Protein AF-A0A847VIZ3-F1 (afdb_monomer)

Mean predicted aligned error: 9.62 Å

Foldseek 3Di:
DPPPDPLLALDDDWDDDPVPRGPLLLQLLVLLAVPQDSCRSCVRSVHHSVRSVVSQCVVQVPDPHRQWDWADDDDPGTGIHGDPVVVVVSVVCVVVVVVVVVVSVVVRVVQVVVPVSSVVSNLVSDDDPDPDDFDFAFPDWAADPFKIWTWTQGPVRDIDIDIDTNVVVD

pLDDT: mean 86.37, std 13.45, range [29.69, 97.44]

Solvent-accessible surface area (backbone atoms only — not comparable to full-atom values): 9983 Å² total; per-residue (Å²): 109,78,80,75,70,57,94,84,62,83,56,84,83,84,71,54,51,96,84,73,49,35,68,54,58,52,40,28,53,54,29,18,62,75,60,36,23,60,66,61,7,12,56,77,32,71,37,52,58,69,55,42,48,54,52,51,48,64,52,30,80,74,41,100,56,61,43,62,45,73,48,86,64,66,101,81,60,54,42,28,41,62,28,73,66,35,52,53,52,51,50,55,46,53,54,54,51,50,53,52,51,52,49,37,54,52,50,37,56,54,43,59,76,38,60,74,58,36,58,49,52,54,60,70,68,59,87,64,92,67,87,82,80,83,72,60,46,81,74,45,77,49,79,50,98,61,44,21,42,37,32,28,40,31,90,86,76,50,75,49,77,47,79,46,48,33,78,79,76,108

Radius of gyration: 25.0 Å; Cα contacts (8 Å, |Δi|>4): 191; chains: 1; bounding box: 52×36×63 Å

Structure (mmCIF, N/CA/C/O backbone):
data_AF-A0A847VIZ3-F1
#
_entry.id   AF-A0A847VIZ3-F1
#
loop_
_atom_site.group_PDB
_atom_site.id
_atom_site.type_symbol
_atom_site.label_atom_id
_atom_site.label_alt_id
_atom_site.label_comp_id
_atom_site.label_asym_id
_atom_site.label_entity_id
_atom_site.label_seq_id
_atom_site.pdbx_PDB_ins_code
_atom_site.Cartn_x
_atom_site.Cartn_y
_atom_site.Cartn_z
_atom_site.occupancy
_atom_site.B_iso_or_equiv
_atom_site.auth_seq_id
_atom_site.auth_comp_id
_atom_site.auth_asym_id
_atom_site.auth_atom_id
_atom_site.pdbx_PDB_model_num
ATOM 1 N N . MET A 1 1 ? 9.512 1.051 0.759 1.00 32.84 1 MET A N 1
ATOM 2 C CA . MET A 1 1 ? 8.474 1.650 1.622 1.00 32.84 1 MET A CA 1
ATOM 3 C C . MET A 1 1 ? 7.411 0.586 1.833 1.00 32.84 1 MET A C 1
ATOM 5 O O . MET A 1 1 ? 6.866 0.131 0.837 1.00 32.84 1 MET A O 1
ATOM 9 N N . LYS A 1 2 ? 7.187 0.092 3.062 1.00 29.69 2 LYS A N 1
ATOM 10 C CA . LYS A 1 2 ? 5.974 -0.702 3.337 1.00 29.69 2 LYS A CA 1
ATOM 11 C C . LYS A 1 2 ? 4.805 0.183 2.916 1.00 29.69 2 LYS A C 1
ATOM 13 O O . LYS A 1 2 ? 4.804 1.346 3.317 1.00 29.69 2 LYS A O 1
ATOM 18 N N . ALA A 1 3 ? 3.887 -0.320 2.090 1.00 37.88 3 ALA A N 1
ATOM 19 C CA . ALA A 1 3 ? 2.597 0.333 1.924 1.00 37.88 3 ALA A CA 1
ATOM 20 C C . ALA A 1 3 ? 2.090 0.584 3.345 1.00 37.88 3 ALA A C 1
ATOM 22 O O . ALA A 1 3 ? 1.951 -0.362 4.122 1.00 37.88 3 ALA A O 1
ATOM 23 N N . SER A 1 4 ? 2.021 1.857 3.733 1.00 38.06 4 SER A N 1
ATOM 24 C CA . SER A 1 4 ? 1.515 2.235 5.040 1.00 38.06 4 SER A CA 1
ATOM 25 C C . SER A 1 4 ? 0.090 1.726 5.047 1.00 38.06 4 SER A C 1
ATOM 27 O O . SER A 1 4 ? -0.752 2.288 4.350 1.00 38.06 4 SER A O 1
ATOM 29 N N . ALA A 1 5 ? -0.147 0.610 5.738 1.00 50.97 5 ALA A N 1
ATOM 30 C CA . ALA A 1 5 ? -1.495 0.198 6.060 1.00 50.97 5 ALA A CA 1
ATOM 31 C C . ALA A 1 5 ? -2.153 1.430 6.679 1.00 50.97 5 ALA A C 1
ATOM 33 O O . ALA A 1 5 ? -1.560 2.069 7.555 1.00 50.97 5 ALA A O 1
ATOM 34 N N . ASP A 1 6 ? -3.305 1.816 6.142 1.00 58.72 6 ASP A N 1
ATOM 35 C CA . ASP A 1 6 ? -4.140 2.815 6.783 1.00 58.72 6 ASP A CA 1
ATOM 36 C C . ASP A 1 6 ? -4.297 2.365 8.248 1.00 58.72 6 ASP A C 1
ATOM 38 O O . ASP A 1 6 ? -4.677 1.211 8.469 1.00 58.72 6 ASP A O 1
ATOM 42 N N . PRO A 1 7 ? -3.924 3.182 9.253 1.00 55.62 7 PRO A N 1
ATOM 43 C CA . PRO A 1 7 ? -3.962 2.777 10.658 1.00 55.62 7 PRO A CA 1
ATOM 44 C C . PRO A 1 7 ? -5.359 2.324 11.129 1.00 55.62 7 PRO A C 1
ATOM 46 O O . PRO A 1 7 ? -5.478 1.772 12.222 1.00 55.62 7 PRO A O 1
ATOM 49 N N . GLY A 1 8 ? -6.405 2.515 10.313 1.00 66.31 8 GLY A N 1
ATOM 50 C CA . GLY A 1 8 ? -7.747 1.977 10.527 1.00 66.31 8 GLY A CA 1
ATOM 51 C C . GLY A 1 8 ? -8.140 0.721 9.735 1.00 66.31 8 GLY A C 1
ATOM 52 O O . GLY A 1 8 ? -9.245 0.232 9.977 1.00 66.31 8 GLY A O 1
ATOM 53 N N . SER A 1 9 ? -7.302 0.217 8.823 1.00 80.19 9 SER A N 1
ATOM 54 C CA . SER A 1 9 ? -7.599 -0.948 7.975 1.00 80.19 9 SER A CA 1
ATOM 55 C C . SER A 1 9 ? -7.407 -2.259 8.741 1.00 80.19 9 SER A C 1
ATOM 57 O O . SER A 1 9 ? -6.388 -2.464 9.406 1.00 80.19 9 SER A O 1
ATOM 59 N N . LEU A 1 10 ? -8.403 -3.147 8.668 1.00 86.25 10 LEU A N 1
ATOM 60 C CA . LEU A 1 10 ? -8.376 -4.462 9.315 1.00 86.25 10 LEU A CA 1
ATOM 61 C C . LEU A 1 10 ? -7.785 -5.533 8.396 1.00 86.25 10 LEU A C 1
ATOM 63 O O . LEU A 1 10 ? -7.247 -6.530 8.880 1.00 86.25 10 LEU A O 1
ATOM 67 N N . VAL A 1 11 ? -7.880 -5.331 7.082 1.00 90.31 11 VAL A N 1
ATOM 68 C CA . VAL A 1 11 ? -7.419 -6.269 6.062 1.00 90.31 11 VAL A CA 1
ATOM 69 C C . VAL A 1 11 ? -6.263 -5.658 5.283 1.00 90.31 11 VAL A C 1
ATOM 71 O O . VAL A 1 11 ? -6.418 -4.727 4.500 1.00 90.31 11 VAL A O 1
ATOM 74 N N . GLY A 1 12 ? -5.082 -6.243 5.459 1.00 89.94 12 GLY A N 1
ATOM 75 C CA . GLY A 1 12 ? -3.891 -5.907 4.688 1.00 89.94 12 GLY A CA 1
ATOM 76 C C . GLY A 1 12 ? -3.479 -7.040 3.755 1.00 89.94 12 GLY A C 1
ATOM 77 O O . GLY A 1 12 ? -3.703 -8.215 4.040 1.00 89.94 12 GLY A O 1
ATOM 78 N N . GLY A 1 13 ? -2.808 -6.685 2.665 1.00 90.75 13 GLY A N 1
ATOM 79 C CA . GLY A 1 13 ? -2.198 -7.637 1.746 1.00 90.75 13 GLY A CA 1
ATOM 80 C C . GLY A 1 13 ? -1.050 -6.988 0.987 1.00 90.75 13 GLY A C 1
ATOM 81 O O . GLY A 1 13 ? -1.092 -5.795 0.687 1.00 90.75 13 GLY A O 1
ATOM 82 N N . GLU A 1 14 ? -0.011 -7.763 0.689 1.00 92.44 14 GLU A N 1
ATOM 83 C CA . GLU A 1 14 ? 1.055 -7.340 -0.217 1.00 92.44 14 GLU A CA 1
ATOM 84 C C . GLU A 1 14 ? 0.857 -8.033 -1.565 1.00 92.44 14 GLU A C 1
ATOM 86 O O . GLU A 1 14 ? 0.900 -9.261 -1.648 1.00 92.44 14 GLU A O 1
ATOM 91 N N . LEU A 1 15 ? 0.651 -7.246 -2.622 1.00 94.69 15 LEU A N 1
ATOM 92 C CA . LEU A 1 15 ? 0.572 -7.774 -3.978 1.00 94.69 15 LEU A CA 1
ATOM 93 C C . LEU A 1 15 ? 1.977 -8.073 -4.504 1.00 94.69 15 LEU A C 1
ATOM 95 O O . LEU A 1 15 ? 2.860 -7.212 -4.470 1.00 94.69 15 LEU A O 1
ATOM 99 N N . ARG A 1 16 ? 2.159 -9.282 -5.042 1.00 94.19 16 ARG A N 1
ATOM 100 C CA . ARG A 1 16 ? 3.385 -9.703 -5.726 1.00 94.19 16 ARG A CA 1
ATOM 101 C C . ARG A 1 16 ? 3.052 -10.416 -7.027 1.00 94.19 16 ARG A C 1
ATOM 103 O O . ARG A 1 16 ? 2.240 -11.337 -7.028 1.00 94.19 16 ARG A O 1
ATOM 110 N N . LEU A 1 17 ? 3.729 -10.050 -8.112 1.00 90.50 17 LEU A N 1
ATOM 111 C CA . LEU A 1 17 ? 3.659 -10.784 -9.377 1.00 90.50 17 LEU A CA 1
ATOM 112 C C . LEU A 1 17 ? 4.792 -11.813 -9.454 1.00 90.50 17 LEU A C 1
ATOM 114 O O . LEU A 1 17 ? 5.924 -11.551 -9.034 1.00 90.50 17 LEU A O 1
ATOM 118 N N . ALA A 1 18 ? 4.475 -13.009 -9.960 1.00 87.38 18 ALA A N 1
ATOM 119 C CA . ALA A 1 18 ? 5.410 -14.138 -10.066 1.00 87.38 18 ALA A CA 1
ATOM 120 C C . ALA A 1 18 ? 6.167 -14.454 -8.752 1.00 87.38 18 ALA A C 1
ATOM 122 O O . ALA A 1 18 ? 7.331 -14.856 -8.773 1.00 87.38 18 ALA A O 1
ATOM 123 N N . GLY A 1 19 ? 5.529 -14.200 -7.602 1.00 84.94 19 GLY A N 1
ATOM 124 C CA . GLY A 1 19 ? 6.069 -14.454 -6.262 1.00 84.94 19 GLY A CA 1
ATOM 125 C C . GLY A 1 19 ? 7.186 -13.515 -5.785 1.00 84.94 19 GLY A C 1
ATOM 126 O O . GLY A 1 19 ? 7.542 -13.578 -4.610 1.00 84.94 19 GLY A O 1
ATOM 127 N N . ARG A 1 20 ? 7.727 -12.636 -6.642 1.00 84.44 20 ARG A N 1
ATOM 128 C CA . ARG A 1 20 ? 8.925 -11.830 -6.322 1.00 84.44 20 ARG A CA 1
ATOM 129 C C . ARG A 1 20 ? 8.873 -10.361 -6.735 1.00 84.44 20 ARG A C 1
ATOM 131 O O . ARG A 1 20 ? 9.631 -9.567 -6.192 1.00 84.44 20 ARG A O 1
ATOM 138 N N . LEU A 1 21 ? 8.027 -9.995 -7.698 1.00 90.94 21 LEU A N 1
ATOM 139 C CA . LEU A 1 21 ? 7.927 -8.618 -8.180 1.00 90.94 21 LEU A CA 1
ATOM 140 C C . LEU A 1 21 ? 6.924 -7.867 -7.306 1.00 90.94 21 LEU A C 1
ATOM 142 O O . LEU A 1 21 ? 5.717 -8.072 -7.428 1.00 90.94 21 LEU A O 1
ATOM 146 N N . ASP A 1 22 ? 7.440 -7.055 -6.392 1.00 92.75 22 ASP A N 1
ATOM 147 C CA . ASP A 1 22 ? 6.668 -6.326 -5.390 1.00 92.75 22 ASP A CA 1
ATOM 148 C C . ASP A 1 22 ? 6.494 -4.841 -5.755 1.00 92.75 22 ASP A C 1
ATOM 150 O O . ASP A 1 22 ? 7.062 -4.326 -6.722 1.00 92.75 22 ASP A O 1
ATOM 154 N N . ALA A 1 23 ? 5.742 -4.110 -4.931 1.00 93.19 23 ALA A N 1
ATOM 155 C CA . ALA A 1 23 ? 5.519 -2.678 -5.123 1.00 93.19 23 ALA A CA 1
ATOM 156 C C . ALA A 1 23 ? 6.817 -1.847 -5.190 1.00 93.19 23 ALA A C 1
ATOM 158 O O . ALA A 1 23 ? 6.829 -0.779 -5.802 1.00 93.19 23 ALA A O 1
ATOM 159 N N . ARG A 1 24 ? 7.922 -2.306 -4.583 1.00 93.31 24 ARG A N 1
ATOM 160 C CA . ARG A 1 24 ? 9.204 -1.582 -4.609 1.00 93.31 24 ARG A CA 1
ATOM 161 C C . ARG A 1 24 ? 9.874 -1.703 -5.968 1.00 93.31 24 ARG A C 1
ATOM 163 O O . ARG A 1 24 ? 10.439 -0.723 -6.446 1.00 93.31 24 ARG A O 1
ATOM 170 N N . PHE A 1 25 ? 9.809 -2.883 -6.578 1.00 94.06 25 PHE A N 1
ATOM 171 C CA . PHE A 1 25 ? 10.283 -3.101 -7.940 1.00 94.06 25 PHE A CA 1
ATOM 172 C C . PHE A 1 25 ? 9.537 -2.209 -8.940 1.00 94.06 25 PHE A C 1
ATOM 174 O O . PHE A 1 25 ? 10.162 -1.521 -9.744 1.00 94.06 25 PHE A O 1
ATOM 181 N N . PHE A 1 26 ? 8.209 -2.146 -8.846 1.00 95.62 26 PHE A N 1
ATOM 182 C CA . PHE A 1 26 ? 7.420 -1.297 -9.739 1.00 95.62 26 PHE A CA 1
ATOM 183 C C . PHE A 1 26 ? 7.656 0.195 -9.495 1.00 95.62 26 PHE A C 1
ATOM 185 O O . PHE A 1 26 ? 7.830 0.938 -10.457 1.00 95.62 26 PHE A O 1
ATOM 192 N N . ALA A 1 27 ? 7.794 0.623 -8.236 1.00 95.56 27 ALA A N 1
ATOM 193 C CA . ALA A 1 27 ? 8.187 1.995 -7.914 1.00 95.56 27 ALA A CA 1
ATOM 194 C C . ALA A 1 27 ? 9.560 2.370 -8.504 1.00 95.56 27 ALA A C 1
ATOM 196 O O . ALA A 1 27 ? 9.760 3.506 -8.933 1.00 95.56 27 ALA A O 1
ATOM 197 N N . LEU A 1 28 ? 10.506 1.423 -8.560 1.00 95.75 28 LEU A N 1
ATOM 198 C CA . LEU A 1 28 ? 11.789 1.630 -9.229 1.00 95.75 28 LEU A CA 1
ATOM 199 C C . LEU A 1 28 ? 11.606 1.846 -10.736 1.00 95.75 28 LEU A C 1
ATOM 201 O O . LEU A 1 28 ? 12.173 2.798 -11.267 1.00 95.75 28 LEU A O 1
ATOM 205 N N . LEU A 1 29 ? 10.817 1.009 -11.417 1.00 95.06 29 LEU A N 1
ATOM 206 C CA . LEU A 1 29 ? 10.557 1.168 -12.852 1.00 95.06 29 LEU A CA 1
ATOM 207 C C . LEU A 1 29 ? 9.873 2.508 -13.158 1.00 95.06 29 LEU A C 1
ATOM 209 O O . LEU A 1 29 ? 10.326 3.231 -14.042 1.00 95.06 29 LEU A O 1
ATOM 213 N N . GLU A 1 30 ? 8.847 2.888 -12.394 1.00 95.88 30 GLU A N 1
ATOM 214 C CA . GLU A 1 30 ? 8.182 4.190 -12.548 1.00 95.88 30 GLU A CA 1
ATOM 215 C C . GLU A 1 30 ? 9.162 5.352 -12.365 1.00 95.88 30 GLU A C 1
ATOM 217 O O . GLU A 1 30 ? 9.195 6.282 -13.175 1.00 95.88 30 GLU A O 1
ATOM 222 N N . ALA A 1 31 ? 10.017 5.278 -11.342 1.00 95.19 31 ALA A N 1
ATOM 223 C CA . ALA A 1 31 ? 11.010 6.308 -11.089 1.00 95.19 31 ALA A CA 1
ATOM 224 C C . ALA A 1 31 ? 12.095 6.361 -12.179 1.00 95.19 31 ALA A C 1
ATOM 226 O O . ALA A 1 31 ? 12.587 7.448 -12.487 1.00 95.19 31 ALA A O 1
ATOM 227 N N . ILE A 1 32 ? 12.458 5.236 -12.804 1.00 94.25 32 ILE A N 1
ATOM 228 C CA . ILE A 1 32 ? 13.350 5.227 -13.976 1.00 94.25 32 ILE A CA 1
ATOM 229 C C . ILE A 1 32 ? 12.677 5.947 -15.143 1.00 94.25 32 ILE A C 1
ATOM 231 O O . ILE A 1 32 ? 13.291 6.843 -15.716 1.00 94.25 32 ILE A O 1
ATOM 235 N N . GLY A 1 33 ? 11.412 5.632 -15.441 1.00 92.38 33 GLY A N 1
ATOM 236 C CA . GLY A 1 33 ? 10.651 6.307 -16.497 1.00 92.38 33 GLY A CA 1
ATOM 237 C C . GLY A 1 33 ? 10.537 7.820 -16.286 1.00 92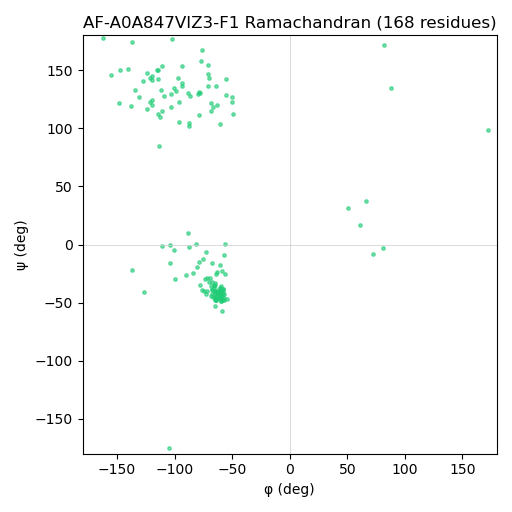.38 33 GLY A C 1
ATOM 238 O O . GLY A 1 33 ? 10.669 8.581 -17.238 1.00 92.38 33 GLY A O 1
ATOM 239 N N . ALA A 1 34 ? 10.364 8.266 -15.039 1.00 93.38 34 ALA A N 1
ATOM 240 C CA . ALA A 1 34 ? 10.255 9.687 -14.708 1.00 93.38 34 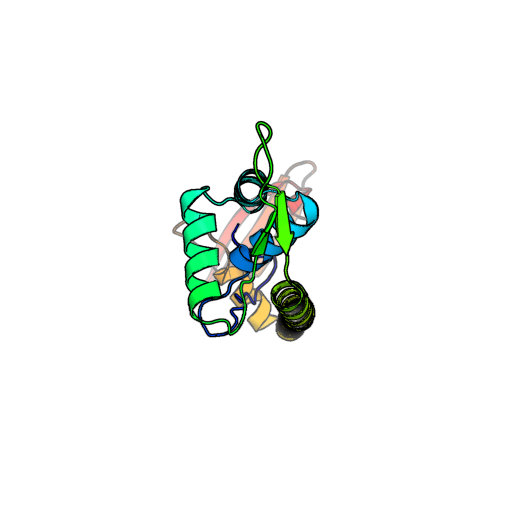ALA A CA 1
ATOM 241 C C . ALA A 1 34 ? 11.605 10.428 -14.684 1.00 93.38 34 ALA A C 1
ATOM 243 O O . ALA A 1 34 ? 11.672 11.614 -15.003 1.00 93.38 34 ALA A O 1
ATOM 244 N N . THR A 1 35 ? 12.687 9.766 -14.261 1.00 92.62 35 THR A N 1
ATOM 245 C CA . THR A 1 35 ? 13.983 10.430 -14.020 1.00 92.62 35 THR A CA 1
ATOM 246 C C . THR A 1 35 ? 15.023 10.179 -15.105 1.00 92.62 35 THR A C 1
ATOM 248 O O . THR A 1 35 ? 16.049 10.861 -15.124 1.00 92.62 35 THR A O 1
ATOM 251 N N . GLY A 1 36 ? 14.839 9.179 -15.964 1.00 91.31 36 GLY A N 1
ATOM 252 C CA . GLY A 1 36 ? 15.839 8.775 -16.950 1.00 91.31 36 GLY A CA 1
ATOM 253 C C . GLY A 1 36 ? 17.167 8.295 -16.341 1.00 91.31 36 GLY A C 1
ATOM 254 O O . GLY A 1 36 ? 18.192 8.321 -17.018 1.00 91.31 36 GLY A O 1
ATOM 255 N N . SER A 1 37 ? 17.207 7.948 -15.046 1.00 89.69 37 SER A N 1
ATOM 256 C CA . SER A 1 37 ? 18.440 7.614 -14.320 1.00 89.69 37 SER A CA 1
ATOM 257 C C . SER A 1 37 ? 18.190 6.577 -13.228 1.00 89.69 37 SER A C 1
ATOM 259 O O . SER A 1 37 ? 17.456 6.839 -12.276 1.00 89.69 37 SER A O 1
ATOM 261 N N . ILE A 1 38 ? 18.885 5.437 -13.297 1.00 90.44 38 ILE A N 1
ATOM 262 C CA . ILE A 1 38 ? 18.818 4.388 -12.261 1.00 90.44 38 ILE A CA 1
ATOM 263 C C . ILE A 1 38 ? 19.216 4.934 -10.882 1.00 90.44 38 ILE A C 1
ATOM 265 O O . ILE A 1 38 ? 18.575 4.618 -9.882 1.00 90.44 38 ILE A O 1
ATOM 269 N N . THR A 1 39 ? 20.236 5.794 -10.805 1.00 92.06 39 THR A N 1
ATOM 270 C CA . THR A 1 39 ? 20.719 6.345 -9.528 1.00 92.06 39 THR A CA 1
ATOM 271 C C . THR A 1 39 ? 19.672 7.222 -8.846 1.00 92.06 39 THR A C 1
ATOM 273 O O . THR A 1 39 ? 19.445 7.085 -7.642 1.00 92.06 39 THR A O 1
ATOM 276 N N . ARG A 1 40 ? 19.008 8.113 -9.599 1.00 93.31 40 ARG A N 1
ATOM 277 C CA . ARG A 1 40 ? 17.920 8.942 -9.053 1.00 93.31 40 ARG A CA 1
ATOM 278 C C . ARG A 1 40 ? 16.708 8.085 -8.707 1.00 93.31 40 ARG A C 1
ATOM 280 O O . ARG A 1 40 ? 16.178 8.212 -7.606 1.00 93.31 40 ARG A O 1
ATOM 287 N N . ALA A 1 41 ? 16.341 7.165 -9.594 1.00 93.69 41 ALA A N 1
ATOM 288 C CA . ALA A 1 41 ? 15.215 6.270 -9.394 1.00 93.69 41 ALA A CA 1
ATOM 289 C C . ALA A 1 41 ? 15.354 5.393 -8.143 1.00 93.69 41 ALA A C 1
ATOM 291 O O . ALA A 1 41 ? 14.401 5.265 -7.377 1.00 93.69 41 ALA A O 1
ATOM 292 N N . ALA A 1 42 ? 16.550 4.853 -7.883 1.00 93.75 42 ALA A N 1
ATOM 293 C CA . ALA A 1 42 ? 16.829 4.071 -6.682 1.00 93.75 42 ALA A CA 1
ATOM 294 C C . ALA A 1 42 ? 16.528 4.875 -5.409 1.00 93.75 42 ALA A C 1
ATOM 296 O O . ALA A 1 42 ? 15.830 4.383 -4.523 1.00 93.75 42 ALA A O 1
ATOM 297 N N . ARG A 1 43 ? 16.977 6.137 -5.343 1.00 93.25 43 ARG A N 1
ATOM 298 C CA . ARG A 1 43 ? 16.708 7.019 -4.195 1.00 93.25 43 ARG A CA 1
ATOM 299 C C . ARG A 1 43 ? 15.213 7.288 -4.038 1.00 93.25 43 ARG A C 1
ATOM 301 O O . ARG A 1 43 ? 14.703 7.149 -2.930 1.00 93.25 43 ARG A O 1
ATOM 308 N N . THR A 1 44 ? 14.513 7.598 -5.129 1.00 92.44 44 THR A N 1
ATOM 309 C CA . THR A 1 44 ? 13.056 7.814 -5.126 1.00 92.44 44 THR A CA 1
ATOM 310 C C . THR A 1 44 ? 12.288 6.577 -4.649 1.00 92.44 44 THR A C 1
ATOM 312 O O . THR A 1 44 ? 11.342 6.699 -3.878 1.00 92.44 44 THR A O 1
ATOM 315 N N . ALA A 1 45 ? 12.726 5.376 -5.032 1.00 90.56 45 ALA A N 1
ATOM 316 C CA . ALA A 1 45 ? 12.111 4.112 -4.625 1.00 90.56 45 ALA A CA 1
ATOM 317 C C . ALA A 1 45 ? 12.537 3.624 -3.217 1.00 90.56 45 ALA A C 1
ATOM 319 O O . ALA A 1 45 ? 12.097 2.562 -2.760 1.00 90.56 45 ALA A O 1
ATOM 320 N N . GLY A 1 46 ? 13.399 4.367 -2.509 1.00 91.38 46 GLY A N 1
ATOM 321 C CA . GLY A 1 46 ? 13.933 3.964 -1.203 1.00 91.38 46 GLY A CA 1
ATOM 322 C C . GLY A 1 46 ? 14.836 2.725 -1.278 1.00 91.38 46 GLY A C 1
ATOM 323 O O . GLY A 1 46 ? 14.776 1.846 -0.415 1.00 91.38 46 GLY A O 1
ATOM 324 N N . LEU A 1 47 ? 15.628 2.620 -2.345 1.00 92.81 47 LEU A N 1
ATOM 325 C CA . LEU A 1 47 ? 16.583 1.550 -2.624 1.00 92.81 47 LEU A CA 1
ATOM 326 C C . LEU A 1 47 ? 18.013 2.102 -2.640 1.00 92.81 47 LEU A C 1
ATOM 328 O O . LEU A 1 47 ? 18.262 3.242 -3.030 1.00 92.81 47 LEU A O 1
ATOM 332 N N . SER A 1 48 ? 18.980 1.264 -2.265 1.00 94.06 48 SER A N 1
ATOM 333 C CA . SER A 1 48 ? 20.378 1.537 -2.601 1.00 94.06 48 SER A CA 1
ATOM 334 C C . SER A 1 48 ? 20.590 1.338 -4.104 1.00 94.06 48 SER A C 1
ATOM 336 O O . SER A 1 48 ? 19.883 0.551 -4.732 1.00 94.06 48 SER A O 1
ATOM 338 N N . TYR A 1 49 ? 21.591 2.003 -4.686 1.00 91.62 49 TYR A N 1
ATOM 339 C CA . TYR A 1 49 ? 21.940 1.814 -6.099 1.00 91.62 49 TYR A CA 1
ATOM 340 C C . TYR A 1 49 ? 22.197 0.336 -6.439 1.00 91.62 49 TYR A C 1
ATOM 342 O O . TYR A 1 49 ? 21.618 -0.191 -7.385 1.00 91.62 49 TYR A O 1
ATOM 350 N N . LYS A 1 50 ? 22.988 -0.363 -5.608 1.00 92.62 50 LYS A N 1
ATOM 351 C CA . LYS A 1 50 ? 23.232 -1.808 -5.748 1.00 92.62 50 LYS A CA 1
ATOM 352 C C . LYS A 1 50 ? 21.937 -2.620 -5.641 1.00 92.62 50 LYS A C 1
ATOM 354 O O . LYS A 1 50 ? 21.744 -3.556 -6.405 1.00 92.62 50 LYS A O 1
ATOM 359 N N . GLY A 1 51 ? 21.043 -2.258 -4.719 1.00 92.81 51 GLY A N 1
ATOM 360 C CA . GLY A 1 51 ? 19.750 -2.926 -4.561 1.00 92.81 51 GLY A CA 1
ATOM 361 C C . GLY A 1 51 ? 18.835 -2.746 -5.773 1.00 92.81 51 GLY A C 1
ATOM 362 O O . GLY A 1 51 ? 18.196 -3.702 -6.198 1.00 92.81 51 GLY A O 1
ATOM 363 N N . ALA A 1 52 ? 18.809 -1.549 -6.361 1.00 92.06 52 ALA A N 1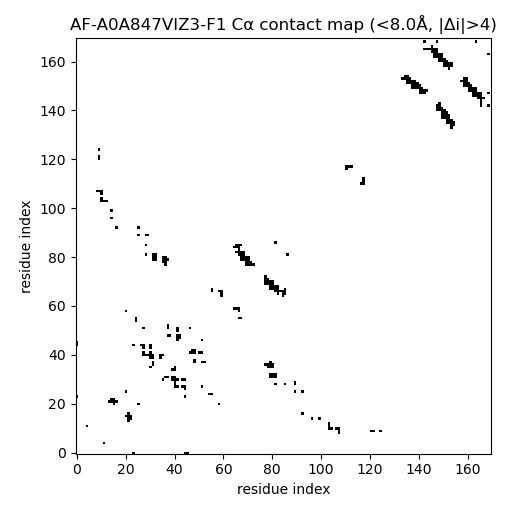
ATOM 364 C CA . ALA A 1 52 ? 18.080 -1.289 -7.596 1.00 92.06 52 ALA A CA 1
ATOM 365 C C . ALA A 1 52 ? 18.629 -2.122 -8.763 1.00 92.06 52 ALA A C 1
ATOM 367 O O . ALA A 1 52 ? 17.853 -2.757 -9.469 1.00 92.06 52 ALA A O 1
ATOM 368 N N . TRP A 1 53 ? 19.954 -2.191 -8.914 1.00 89.69 53 TRP A N 1
ATOM 369 C CA . TRP A 1 53 ? 20.590 -3.037 -9.927 1.00 89.69 53 TRP A CA 1
ATOM 370 C C . TRP A 1 53 ? 20.250 -4.517 -9.774 1.00 89.69 53 TRP A C 1
ATOM 372 O O . TRP A 1 53 ? 19.818 -5.128 -10.743 1.00 89.69 53 TRP A O 1
ATOM 382 N N . LEU A 1 54 ? 20.363 -5.073 -8.564 1.00 90.25 54 LEU A N 1
ATOM 383 C CA . LEU A 1 54 ? 20.034 -6.480 -8.308 1.00 90.25 54 LEU A CA 1
ATOM 384 C C . LEU A 1 54 ? 18.567 -6.802 -8.626 1.00 90.25 54 LEU A C 1
ATOM 386 O O . LEU A 1 54 ? 18.274 -7.877 -9.148 1.00 90.25 54 LEU A O 1
ATOM 390 N N . LEU A 1 55 ? 17.644 -5.880 -8.334 1.00 89.88 55 LEU A N 1
ATOM 391 C CA . LEU A 1 55 ? 16.229 -6.037 -8.681 1.00 89.88 55 LEU A CA 1
ATOM 392 C C . LEU A 1 55 ? 16.006 -6.027 -10.199 1.00 89.88 55 LEU A C 1
ATOM 394 O O . LEU A 1 55 ? 15.274 -6.875 -10.709 1.00 89.88 55 LEU A O 1
ATOM 398 N N . LEU A 1 56 ? 16.641 -5.094 -10.915 1.00 89.38 56 LEU A N 1
ATOM 399 C CA . LEU A 1 56 ? 16.553 -5.006 -12.375 1.00 89.38 56 LEU A CA 1
ATOM 400 C C . LEU A 1 56 ? 17.166 -6.231 -13.056 1.00 89.38 56 LEU A C 1
ATOM 402 O O . LEU A 1 56 ? 16.561 -6.771 -13.976 1.00 89.38 56 LEU A O 1
ATOM 406 N N . GLU A 1 57 ? 18.321 -6.695 -12.585 1.00 87.12 57 GLU A N 1
ATOM 407 C CA . GLU A 1 57 ? 19.008 -7.883 -13.097 1.00 87.12 57 GLU A CA 1
ATOM 408 C C . GLU A 1 57 ? 18.184 -9.152 -12.850 1.00 87.12 57 GLU A C 1
ATOM 410 O O . GLU A 1 57 ? 17.924 -9.914 -13.776 1.00 87.12 57 GLU A O 1
ATOM 415 N N . SER A 1 58 ? 17.680 -9.343 -11.627 1.00 84.62 58 SER A N 1
ATOM 416 C CA . SER A 1 58 ? 16.855 -10.510 -11.284 1.00 84.62 58 SER A CA 1
ATOM 417 C C . SER A 1 58 ? 15.576 -10.586 -12.122 1.00 84.62 58 SER A C 1
ATOM 419 O O . SER A 1 58 ? 15.134 -11.674 -12.491 1.00 84.62 58 SER A O 1
ATOM 421 N N . ALA A 1 59 ? 14.962 -9.438 -12.419 1.00 84.31 59 ALA A N 1
ATOM 422 C CA . ALA A 1 59 ? 13.791 -9.372 -13.285 1.00 84.31 59 ALA A CA 1
ATOM 423 C C . ALA A 1 59 ? 14.159 -9.530 -14.771 1.00 84.31 59 ALA A C 1
ATOM 425 O O . ALA A 1 59 ? 13.452 -10.223 -15.498 1.00 84.31 59 ALA A O 1
ATOM 426 N N . GLY A 1 60 ? 15.273 -8.932 -15.203 1.00 81.88 60 GLY A N 1
ATOM 427 C CA . GLY A 1 60 ? 15.776 -8.984 -16.574 1.00 81.88 60 GLY A CA 1
ATOM 428 C C . GLY A 1 60 ? 16.216 -10.382 -17.006 1.00 81.88 60 GLY A C 1
ATOM 429 O O . GLY A 1 60 ? 15.874 -10.797 -18.105 1.00 81.88 60 GLY A O 1
ATOM 430 N N . ASN A 1 61 ? 16.865 -11.149 -16.125 1.00 77.56 61 ASN A N 1
ATOM 431 C CA . ASN A 1 61 ? 17.301 -12.528 -16.400 1.00 77.56 61 ASN A CA 1
ATOM 432 C C . ASN A 1 61 ? 16.145 -13.489 -16.722 1.00 77.56 61 ASN A C 1
ATOM 434 O O . ASN A 1 61 ? 16.367 -14.575 -17.247 1.00 77.56 61 ASN A O 1
ATOM 438 N N . LEU A 1 62 ? 14.915 -13.109 -16.377 1.00 74.56 62 LEU A N 1
ATOM 439 C CA . LEU A 1 62 ? 13.710 -13.910 -16.584 1.00 74.56 62 LEU A CA 1
ATOM 440 C C . LEU A 1 62 ? 12.793 -13.310 -17.656 1.00 74.56 62 LEU A C 1
ATOM 442 O O . LEU A 1 62 ? 11.745 -13.882 -17.953 1.00 74.56 62 LEU A O 1
ATOM 446 N N . ALA A 1 63 ? 13.170 -12.165 -18.223 1.00 77.88 63 ALA A N 1
ATOM 447 C CA . ALA A 1 63 ? 12.441 -11.500 -19.284 1.00 77.88 63 ALA A CA 1
ATOM 448 C C . ALA A 1 63 ? 13.051 -11.858 -20.645 1.00 77.88 63 ALA A C 1
ATOM 450 O O . ALA A 1 63 ? 14.265 -11.944 -20.799 1.00 77.88 63 ALA A O 1
ATOM 451 N N . ALA A 1 64 ? 12.203 -12.013 -21.662 1.00 76.25 64 ALA A N 1
ATOM 452 C CA . ALA A 1 64 ? 12.659 -12.232 -23.037 1.00 76.25 64 ALA A CA 1
ATOM 453 C C . ALA A 1 64 ? 13.365 -10.999 -23.640 1.00 76.25 64 ALA A C 1
ATOM 455 O O . ALA A 1 64 ? 14.046 -11.109 -24.655 1.00 76.25 64 ALA A O 1
ATOM 456 N N . ALA A 1 65 ? 13.195 -9.826 -23.022 1.00 77.62 65 ALA A N 1
ATOM 457 C CA . ALA A 1 65 ? 13.810 -8.571 -23.425 1.00 77.62 65 ALA A CA 1
ATOM 458 C C . ALA A 1 65 ? 14.258 -7.768 -22.188 1.00 77.62 65 ALA A C 1
ATOM 460 O O . ALA A 1 65 ? 13.617 -7.864 -21.136 1.00 77.62 65 ALA A O 1
ATOM 461 N N . PRO A 1 66 ? 15.312 -6.935 -22.302 1.00 84.12 66 PRO A N 1
ATOM 462 C CA . PRO A 1 66 ? 15.730 -6.040 -21.228 1.00 84.12 66 PRO A CA 1
ATOM 463 C C . PRO A 1 66 ? 14.582 -5.137 -20.778 1.00 84.12 66 PRO A C 1
ATOM 465 O O . PRO A 1 66 ? 13.805 -4.652 -21.598 1.00 84.12 66 PRO A O 1
ATOM 468 N N . LEU A 1 67 ? 14.490 -4.866 -19.477 1.00 87.75 67 LEU A N 1
ATOM 469 C CA . LEU A 1 67 ? 13.485 -3.943 -18.930 1.00 87.75 67 LEU A CA 1
ATOM 470 C C . LEU A 1 67 ? 13.932 -2.475 -19.004 1.00 87.75 67 LEU A C 1
ATOM 472 O O . LEU A 1 67 ? 13.112 -1.560 -19.046 1.00 87.75 67 LEU A O 1
ATOM 476 N N . VAL A 1 68 ? 15.242 -2.239 -19.038 1.00 91.19 68 VAL A N 1
ATOM 477 C CA . VAL A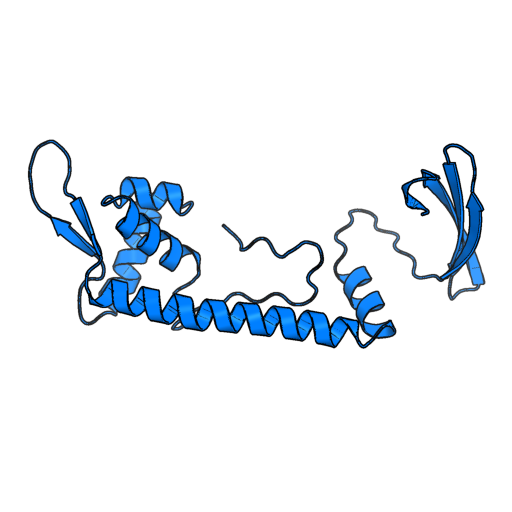 1 68 ? 15.832 -0.901 -19.106 1.00 91.19 68 VAL A CA 1
ATOM 478 C C . VAL A 1 68 ? 16.873 -0.897 -20.215 1.00 91.19 68 VAL A C 1
ATOM 480 O O . VAL A 1 68 ? 17.764 -1.744 -20.229 1.00 91.19 68 VAL A O 1
ATOM 483 N N . ALA A 1 69 ? 16.758 0.057 -21.132 1.00 86.38 69 ALA A N 1
ATOM 484 C CA . ALA A 1 69 ? 17.772 0.353 -22.128 1.00 86.38 69 ALA A CA 1
ATOM 485 C C . ALA A 1 69 ? 18.692 1.464 -21.605 1.00 86.38 69 ALA A C 1
ATOM 487 O O . ALA A 1 69 ? 18.231 2.456 -21.034 1.00 86.38 69 ALA A O 1
ATOM 488 N N . SER A 1 70 ? 19.999 1.305 -21.801 1.00 77.50 70 SER A N 1
ATOM 489 C CA . SER A 1 70 ? 20.976 2.363 -21.565 1.00 77.50 70 SER A CA 1
ATOM 490 C C . SER A 1 70 ? 21.278 3.085 -22.877 1.00 77.50 70 SER A C 1
ATOM 492 O O . SER A 1 70 ? 21.726 2.477 -23.846 1.00 77.50 70 SER A O 1
ATOM 4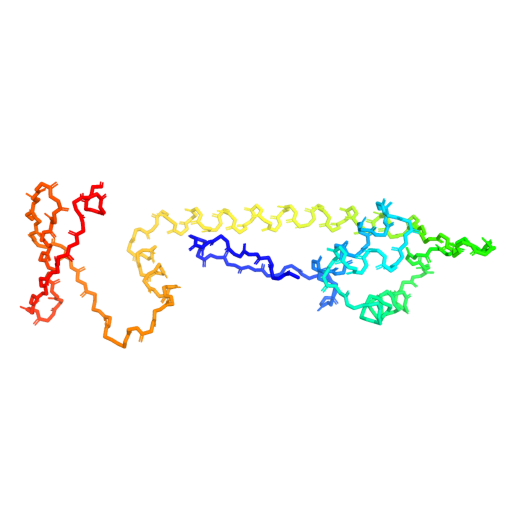94 N N . ALA A 1 71 ? 21.071 4.401 -22.916 1.00 60.50 71 ALA A N 1
ATOM 495 C CA . ALA A 1 71 ? 21.624 5.222 -23.983 1.00 60.50 71 ALA A CA 1
ATOM 496 C C . ALA A 1 71 ? 23.109 5.464 -23.674 1.00 60.50 71 ALA A C 1
ATOM 498 O O . ALA A 1 71 ? 23.453 6.154 -22.708 1.00 60.50 71 ALA A O 1
ATOM 499 N N . SER A 1 72 ? 24.003 4.879 -24.470 1.00 47.25 72 SER A N 1
ATOM 500 C CA . SER A 1 72 ? 25.438 5.156 -24.403 1.00 47.25 72 SER A CA 1
ATOM 501 C C . SER A 1 72 ? 25.721 6.583 -24.883 1.00 47.25 72 SER A C 1
ATOM 503 O O . SER A 1 72 ? 25.417 6.902 -26.032 1.00 47.25 72 SER A O 1
ATOM 505 N N . GLY A 1 73 ? 26.336 7.436 -24.053 1.00 44.81 73 GLY A N 1
ATOM 506 C CA . GLY A 1 73 ? 26.867 8.710 -24.551 1.00 44.81 73 GLY A CA 1
ATOM 507 C C . GLY A 1 73 ? 27.384 9.708 -23.512 1.00 44.81 73 GLY A C 1
ATOM 508 O O . GLY A 1 73 ? 26.616 10.512 -22.997 1.00 44.81 73 GLY A O 1
ATOM 509 N N . GLY A 1 74 ? 28.707 9.730 -23.314 1.00 55.12 74 GLY A N 1
ATOM 510 C CA . GLY A 1 74 ? 29.468 10.926 -22.913 1.00 55.12 74 GLY A CA 1
ATOM 511 C C . GLY A 1 74 ? 29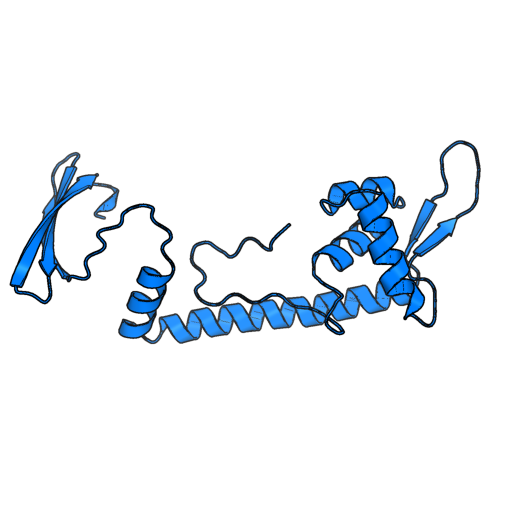.497 11.313 -21.427 1.00 55.12 74 GLY A C 1
ATOM 512 O O . GLY A 1 74 ? 28.790 10.754 -20.592 1.00 55.12 74 GLY A O 1
ATOM 513 N N . ALA A 1 75 ? 30.345 12.305 -21.119 1.00 43.22 75 ALA A N 1
ATOM 514 C CA . ALA A 1 75 ? 30.804 12.747 -19.789 1.00 43.22 75 ALA A CA 1
ATOM 515 C C . ALA A 1 75 ? 29.714 13.151 -18.760 1.00 43.22 75 ALA A C 1
ATOM 517 O O . ALA A 1 75 ? 30.048 13.523 -17.639 1.00 43.22 75 ALA A O 1
ATOM 518 N N . GLY A 1 76 ? 28.428 13.064 -19.117 1.00 51.00 76 GLY A N 1
ATOM 519 C CA . GLY A 1 76 ? 27.271 13.358 -18.262 1.00 51.00 76 GLY A CA 1
ATOM 520 C C . GLY A 1 76 ? 26.512 12.136 -17.720 1.00 51.00 76 GLY A C 1
ATOM 521 O O . GLY A 1 76 ? 25.549 12.318 -16.980 1.00 51.00 76 GLY A O 1
ATOM 522 N N . GLY A 1 77 ? 26.934 10.907 -18.047 1.00 57.44 77 GLY A N 1
ATOM 523 C CA . GLY A 1 77 ? 26.293 9.668 -17.586 1.00 57.44 77 GLY A CA 1
ATOM 524 C C . GLY A 1 77 ? 25.150 9.200 -18.497 1.00 57.44 77 GLY A C 1
ATOM 525 O O . GLY A 1 77 ? 24.316 9.988 -18.936 1.00 57.44 77 GLY A O 1
ATOM 526 N N . GLY A 1 78 ? 25.124 7.899 -18.806 1.00 66.88 78 GLY A N 1
ATOM 527 C CA . GLY A 1 78 ? 24.156 7.309 -19.738 1.00 66.88 78 GLY A CA 1
ATOM 528 C C . GLY A 1 78 ? 22.713 7.415 -19.240 1.00 66.88 78 GLY A C 1
ATOM 529 O O . GLY A 1 78 ? 22.430 7.152 -18.067 1.00 66.88 78 GLY A O 1
ATOM 530 N N . ARG A 1 79 ? 21.790 7.786 -20.136 1.00 81.38 79 ARG A N 1
ATOM 531 C CA . ARG A 1 79 ? 20.353 7.806 -19.820 1.00 81.38 79 ARG A CA 1
ATOM 532 C C . ARG A 1 79 ? 19.838 6.379 -19.677 1.00 81.38 79 ARG A C 1
ATOM 534 O O . ARG A 1 79 ? 20.282 5.478 -20.383 1.00 81.38 79 ARG A O 1
ATOM 541 N N . SER A 1 80 ? 18.916 6.180 -18.748 1.00 88.75 80 SER A N 1
ATOM 542 C CA . SER A 1 80 ? 18.223 4.912 -18.523 1.00 88.75 80 SER A CA 1
ATOM 543 C C . SER A 1 80 ? 16.767 5.077 -18.927 1.00 88.75 80 SER A C 1
ATOM 545 O O . SER A 1 80 ? 16.052 5.855 -18.304 1.00 88.75 80 SER A O 1
ATOM 547 N N . GLU A 1 81 ? 16.326 4.360 -19.953 1.00 90.56 81 GLU A N 1
ATOM 548 C CA . GLU A 1 81 ? 14.968 4.462 -20.487 1.00 90.56 81 GLU A CA 1
ATOM 549 C C . GLU A 1 81 ? 14.256 3.112 -20.371 1.00 90.56 81 GLU A C 1
ATOM 551 O O . GLU A 1 81 ? 14.860 2.052 -20.537 1.00 90.56 81 GLU A O 1
ATOM 556 N N . LEU A 1 82 ? 12.962 3.137 -20.048 1.00 93.00 82 LEU A N 1
ATOM 557 C CA . LEU A 1 82 ? 12.159 1.917 -19.989 1.00 93.00 82 LEU A CA 1
ATOM 558 C C . LEU A 1 82 ? 11.933 1.379 -21.399 1.00 93.00 82 LEU A C 1
ATOM 560 O O . LEU A 1 82 ? 11.572 2.145 -22.295 1.00 93.00 82 LEU A O 1
ATOM 564 N N . THR A 1 83 ? 12.075 0.069 -21.577 1.00 93.06 83 THR A N 1
ATOM 565 C CA . THR A 1 83 ? 11.699 -0.606 -22.826 1.00 93.06 83 THR A CA 1
ATOM 566 C C . THR A 1 83 ? 10.183 -0.776 -22.928 1.00 93.06 83 THR A C 1
ATOM 568 O O . THR A 1 83 ? 9.455 -0.621 -21.943 1.00 93.06 83 THR A O 1
ATOM 571 N N . ASP A 1 84 ? 9.689 -1.141 -24.112 1.00 92.62 84 ASP A N 1
ATOM 572 C CA . ASP A 1 84 ? 8.266 -1.442 -24.321 1.00 92.62 84 ASP A CA 1
ATOM 573 C C . ASP A 1 84 ? 7.790 -2.580 -23.406 1.00 92.62 84 ASP A C 1
ATOM 575 O O . ASP A 1 84 ? 6.712 -2.497 -22.818 1.00 92.62 84 ASP A O 1
ATOM 579 N N . ALA A 1 85 ? 8.637 -3.594 -23.196 1.00 91.06 85 ALA A N 1
ATOM 580 C CA . ALA A 1 85 ? 8.365 -4.699 -22.282 1.00 91.06 85 ALA A CA 1
ATOM 581 C C . ALA A 1 85 ? 8.175 -4.218 -20.833 1.00 91.06 85 ALA A C 1
ATOM 583 O O . ALA A 1 85 ? 7.236 -4.640 -20.158 1.00 91.06 85 ALA A O 1
ATOM 584 N N . ALA A 1 86 ? 9.018 -3.296 -20.354 1.00 92.62 86 ALA A N 1
ATOM 585 C CA . ALA A 1 86 ? 8.864 -2.732 -19.014 1.00 92.62 86 ALA A CA 1
ATOM 586 C C . ALA A 1 86 ? 7.621 -1.848 -18.879 1.00 92.62 86 ALA A C 1
ATOM 588 O O . ALA A 1 86 ? 6.981 -1.861 -17.828 1.00 92.62 86 ALA A O 1
ATOM 589 N N . ARG A 1 87 ? 7.250 -1.106 -19.931 1.00 94.25 87 ARG A N 1
ATOM 590 C CA . ARG A 1 87 ? 6.019 -0.302 -19.930 1.00 94.25 87 ARG A CA 1
ATOM 591 C C . ARG A 1 87 ? 4.769 -1.182 -19.915 1.00 94.25 87 ARG A C 1
ATOM 593 O O . ARG A 1 87 ? 3.872 -0.916 -19.124 1.00 94.25 87 ARG A O 1
ATOM 600 N N . ALA A 1 88 ? 4.743 -2.262 -20.696 1.00 92.94 88 ALA A N 1
ATOM 601 C CA . ALA A 1 88 ? 3.653 -3.238 -20.662 1.00 92.94 88 ALA A CA 1
ATOM 602 C C . ALA A 1 88 ? 3.527 -3.912 -19.283 1.00 92.94 88 ALA A C 1
ATOM 604 O O . ALA A 1 88 ? 2.429 -4.052 -18.748 1.00 92.94 88 ALA A O 1
ATOM 605 N N . LEU A 1 89 ? 4.660 -4.274 -18.672 1.00 92.50 89 LEU A N 1
ATOM 606 C CA . LEU A 1 89 ? 4.701 -4.848 -17.328 1.00 92.50 89 LEU A CA 1
ATOM 607 C C . LEU A 1 89 ? 4.206 -3.858 -16.253 1.00 92.50 89 LEU A C 1
ATOM 609 O O . LEU A 1 89 ? 3.490 -4.260 -15.336 1.00 92.50 89 LEU A O 1
ATOM 613 N N . LEU A 1 90 ? 4.552 -2.571 -16.369 1.00 95.12 90 LEU A N 1
ATOM 614 C CA . LEU A 1 90 ? 4.042 -1.513 -15.492 1.00 95.12 90 LEU A CA 1
ATOM 615 C C . LEU A 1 90 ? 2.531 -1.330 -15.614 1.00 95.12 90 LEU A C 1
ATOM 617 O O . LEU A 1 90 ? 1.860 -1.156 -14.599 1.00 95.12 90 LEU A O 1
ATOM 621 N N . GLU A 1 91 ? 2.000 -1.378 -16.832 1.00 95.94 91 GLU A N 1
ATOM 622 C CA . GLU A 1 91 ? 0.564 -1.235 -17.056 1.00 95.94 91 GLU A CA 1
ATOM 623 C C . GLU A 1 91 ? -0.207 -2.401 -16.432 1.00 95.94 91 GLU A C 1
ATOM 625 O O . GLU A 1 91 ? -1.120 -2.183 -15.638 1.00 95.94 91 GLU A O 1
ATOM 630 N N . ALA A 1 92 ? 0.247 -3.637 -16.666 1.00 94.75 92 ALA A N 1
ATOM 631 C CA . ALA A 1 92 ? -0.332 -4.819 -16.030 1.00 94.75 92 ALA A CA 1
ATOM 632 C C . ALA A 1 92 ? -0.297 -4.723 -14.495 1.00 94.75 92 ALA A C 1
ATOM 634 O O . ALA A 1 92 ? -1.280 -5.037 -13.821 1.00 94.75 92 ALA A O 1
ATOM 635 N N . TRP A 1 93 ? 0.814 -4.244 -13.925 1.00 95.69 93 TRP A N 1
ATOM 636 C CA . TRP A 1 93 ? 0.901 -3.996 -12.488 1.00 95.69 93 TRP A CA 1
ATOM 637 C C . TRP A 1 93 ? -0.117 -2.969 -12.008 1.00 95.69 93 TRP A C 1
ATOM 639 O O . TRP A 1 93 ? -0.764 -3.207 -10.994 1.00 95.69 93 TRP A O 1
ATOM 649 N N . ARG A 1 94 ? -0.281 -1.842 -12.708 1.00 96.25 94 ARG A N 1
ATOM 650 C CA . ARG A 1 94 ? -1.228 -0.792 -12.310 1.00 96.25 94 ARG A CA 1
ATOM 651 C C . ARG A 1 94 ? -2.654 -1.310 -12.265 1.00 96.25 94 ARG A C 1
ATOM 653 O O . ARG A 1 94 ? -3.339 -1.048 -11.277 1.00 96.25 94 ARG A O 1
ATOM 660 N N . THR A 1 95 ? -3.065 -2.080 -13.271 1.00 97.25 95 THR A N 1
ATOM 661 C CA . THR A 1 95 ? -4.386 -2.716 -13.308 1.00 97.25 95 THR A CA 1
ATOM 662 C C . THR A 1 95 ? -4.582 -3.635 -12.104 1.00 97.25 95 THR A C 1
ATOM 664 O O . THR A 1 95 ? -5.468 -3.395 -11.283 1.00 97.25 95 THR A O 1
ATOM 667 N N . VAL A 1 96 ? -3.698 -4.620 -11.919 1.00 96.75 96 VAL A N 1
ATOM 668 C CA . VAL A 1 96 ? -3.838 -5.610 -10.836 1.00 96.75 96 VAL A CA 1
ATOM 669 C C . VAL A 1 96 ? -3.701 -4.957 -9.455 1.00 96.75 96 VAL A C 1
ATOM 671 O O . VAL A 1 96 ? -4.392 -5.328 -8.510 1.00 96.75 96 VAL A O 1
ATOM 674 N N . HIS A 1 97 ? -2.837 -3.953 -9.308 1.00 96.25 97 HIS A N 1
ATOM 675 C CA . HIS A 1 97 ? -2.662 -3.222 -8.055 1.00 96.25 97 HIS A CA 1
ATOM 676 C C . HIS A 1 97 ? -3.895 -2.384 -7.700 1.00 96.25 97 HIS A C 1
ATOM 678 O O . HIS A 1 97 ? -4.268 -2.323 -6.526 1.00 96.25 97 HIS A O 1
ATOM 684 N N . ALA A 1 98 ? -4.555 -1.768 -8.686 1.00 96.31 98 ALA A N 1
ATOM 685 C CA . ALA A 1 98 ? -5.814 -1.061 -8.472 1.00 96.31 98 ALA A CA 1
ATOM 686 C C . ALA A 1 98 ? -6.930 -2.022 -8.033 1.00 96.31 98 ALA A C 1
ATOM 688 O O . ALA A 1 98 ? -7.605 -1.756 -7.037 1.00 96.31 98 ALA A O 1
ATOM 689 N N . GLU A 1 99 ? -7.065 -3.167 -8.704 1.00 97.44 99 GLU A N 1
ATOM 690 C CA . GLU A 1 99 ? -8.036 -4.210 -8.353 1.00 97.44 99 GLU A CA 1
ATOM 691 C C . GLU A 1 99 ? -7.779 -4.792 -6.960 1.00 97.44 99 GLU A C 1
ATOM 693 O O . GLU A 1 99 ? -8.698 -4.903 -6.150 1.00 97.44 99 GLU A O 1
ATOM 698 N N . HIS A 1 100 ? -6.521 -5.091 -6.631 1.00 96.81 100 HIS A N 1
ATOM 699 C CA . HIS A 1 100 ? -6.130 -5.572 -5.308 1.00 96.81 100 HIS A CA 1
ATOM 700 C C . HIS A 1 100 ? -6.479 -4.559 -4.209 1.00 96.81 100 HIS A C 1
ATOM 702 O O . HIS A 1 100 ? -7.029 -4.930 -3.172 1.00 96.81 100 HIS A O 1
ATOM 708 N N . ARG A 1 101 ? -6.219 -3.264 -4.434 1.00 95.19 101 ARG A N 1
ATOM 709 C CA . ARG A 1 101 ? -6.611 -2.210 -3.484 1.00 95.19 101 ARG A CA 1
ATOM 710 C C . ARG A 1 101 ? -8.126 -2.130 -3.322 1.00 95.19 101 ARG A C 1
ATOM 712 O O . ARG A 1 101 ? -8.600 -2.035 -2.193 1.00 95.19 101 ARG A O 1
ATOM 719 N N . ALA A 1 102 ? -8.878 -2.191 -4.419 1.00 95.81 102 ALA A N 1
ATOM 720 C CA . ALA A 1 102 ? -10.337 -2.192 -4.375 1.00 95.81 102 ALA A CA 1
ATOM 721 C C . ALA A 1 102 ? -10.882 -3.416 -3.618 1.00 95.81 102 ALA A C 1
ATOM 723 O O . ALA A 1 102 ? -11.79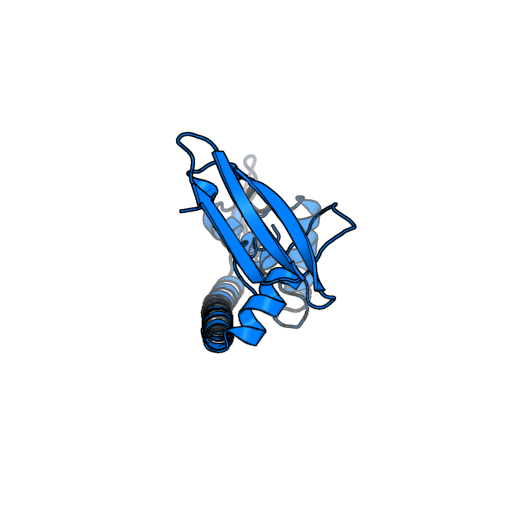0 -3.280 -2.798 1.00 95.81 102 ALA A O 1
ATOM 724 N N . PHE A 1 103 ? -10.286 -4.593 -3.823 1.00 96.75 103 PHE A N 1
ATOM 725 C CA . PHE A 1 103 ? -10.631 -5.815 -3.101 1.00 96.75 103 PHE A CA 1
ATOM 726 C C . PHE A 1 103 ? -10.424 -5.671 -1.589 1.00 96.75 103 PHE A C 1
ATOM 728 O O . PHE A 1 103 ? -11.337 -5.994 -0.826 1.00 96.75 103 PHE A O 1
ATOM 735 N N . LEU A 1 104 ? -9.264 -5.163 -1.155 1.00 95.31 104 LEU A N 1
ATOM 736 C CA . LEU A 1 104 ? -8.969 -4.953 0.267 1.00 95.31 104 LEU A CA 1
ATOM 737 C C . LEU A 1 104 ? -9.966 -3.982 0.911 1.00 95.31 104 LEU A C 1
ATOM 739 O O . LEU A 1 104 ? -10.535 -4.296 1.955 1.00 95.31 104 LEU A O 1
ATOM 743 N N . LEU A 1 105 ? -10.253 -2.857 0.247 1.00 93.19 105 LEU A N 1
ATOM 744 C CA . LEU A 1 105 ? -11.248 -1.886 0.714 1.00 93.19 105 LEU A CA 1
ATOM 745 C C . LEU A 1 105 ? -12.646 -2.507 0.834 1.00 93.19 105 LEU A C 1
ATOM 747 O O . LEU A 1 105 ? -13.353 -2.270 1.813 1.00 93.19 105 LEU A O 1
ATOM 751 N N . ALA A 1 106 ? -13.040 -3.345 -0.127 1.00 94.31 106 ALA A N 1
ATOM 752 C CA . ALA A 1 106 ? -14.314 -4.052 -0.076 1.00 94.31 106 ALA A CA 1
ATOM 753 C C . ALA A 1 106 ? -14.380 -5.066 1.082 1.00 94.31 106 ALA A C 1
ATOM 755 O O . ALA A 1 106 ? -15.443 -5.235 1.685 1.00 94.31 106 ALA A O 1
ATOM 756 N N . GLN A 1 107 ? -13.269 -5.731 1.423 1.00 94.12 107 GLN A N 1
ATOM 757 C CA . GLN A 1 107 ? -13.232 -6.649 2.56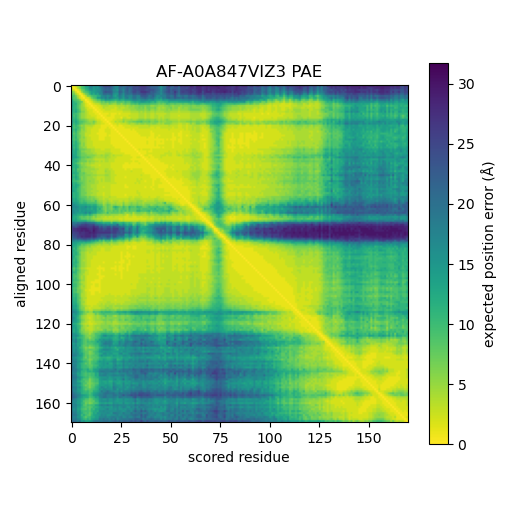8 1.00 94.12 107 GLN A CA 1
ATOM 758 C C . GLN A 1 107 ? -13.289 -5.903 3.903 1.00 94.12 107 GLN A C 1
ATOM 760 O O . GLN A 1 107 ? -14.019 -6.334 4.796 1.00 94.12 107 GLN A O 1
ATOM 765 N N . ASP A 1 108 ? -12.598 -4.768 4.026 1.00 90.56 108 ASP A N 1
ATOM 766 C CA . ASP A 1 108 ? -12.711 -3.897 5.201 1.00 90.56 108 ASP A CA 1
ATOM 767 C C . ASP A 1 108 ? -14.162 -3.438 5.412 1.00 90.56 108 ASP A C 1
ATOM 769 O O . ASP A 1 108 ? -14.707 -3.574 6.511 1.00 90.56 108 ASP A O 1
ATOM 773 N N . ALA A 1 109 ? -14.824 -2.973 4.345 1.00 89.88 109 ALA A N 1
ATOM 774 C CA . ALA A 1 109 ? -16.227 -2.566 4.393 1.00 89.88 109 ALA A CA 1
ATOM 775 C C . ALA A 1 109 ? -17.150 -3.727 4.794 1.00 89.88 109 ALA A C 1
ATOM 777 O O . ALA A 1 109 ? -18.033 -3.556 5.634 1.00 89.88 109 ALA A O 1
ATOM 778 N N . ARG A 1 110 ? -16.922 -4.931 4.254 1.00 91.12 110 ARG A N 1
ATOM 779 C CA . ARG A 1 110 ? -17.683 -6.132 4.624 1.00 91.12 110 ARG A CA 1
ATOM 780 C C . ARG A 1 110 ? -17.515 -6.471 6.105 1.00 91.12 110 ARG A C 1
ATOM 782 O O . ARG A 1 110 ? -18.511 -6.731 6.773 1.00 91.12 110 ARG A O 1
ATOM 789 N N . LEU A 1 111 ? -16.296 -6.441 6.639 1.00 90.31 111 LEU A N 1
ATOM 790 C CA . LEU A 1 111 ? -16.059 -6.713 8.061 1.00 90.31 111 LEU A CA 1
ATOM 791 C C . LEU A 1 111 ? -16.707 -5.663 8.967 1.00 90.31 111 LEU A C 1
ATOM 793 O O . LEU A 1 111 ? -17.182 -6.010 10.046 1.00 90.31 111 LEU A O 1
ATOM 797 N N . ALA A 1 112 ? -16.784 -4.405 8.527 1.00 86.25 112 ALA A N 1
ATOM 798 C CA . ALA A 1 112 ? -17.482 -3.349 9.259 1.00 86.25 112 ALA A CA 1
ATOM 799 C C . ALA A 1 112 ? -18.996 -3.603 9.400 1.00 86.25 112 ALA A C 1
ATOM 801 O O . ALA A 1 112 ? -19.596 -3.138 10.366 1.00 86.25 112 ALA A O 1
ATOM 802 N N . THR A 1 113 ? -19.608 -4.396 8.509 1.00 89.94 113 THR A N 1
ATOM 803 C CA . THR A 1 113 ? -21.030 -4.788 8.626 1.00 89.94 113 THR A CA 1
ATOM 804 C C . THR A 1 113 ? -21.312 -5.812 9.730 1.00 89.94 113 THR A C 1
ATOM 806 O O . THR A 1 113 ? -22.473 -6.104 10.002 1.00 89.94 113 THR A O 1
ATOM 809 N N . LEU A 1 114 ? -20.276 -6.353 10.384 1.00 90.88 114 LEU A N 1
ATOM 810 C CA . LEU A 1 114 ? -20.377 -7.337 11.463 1.00 90.88 114 LEU A CA 1
ATOM 811 C C . LEU A 1 114 ? -19.880 -6.708 12.781 1.00 90.88 114 LEU A C 1
ATOM 813 O O . LEU A 1 114 ? -18.715 -6.903 13.135 1.00 90.88 114 LEU A O 1
ATOM 817 N N . PRO A 1 115 ? -20.718 -5.968 13.541 1.00 79.62 115 PRO A N 1
ATOM 818 C CA . PRO A 1 115 ? -20.247 -5.081 14.613 1.00 79.62 115 PRO A CA 1
ATOM 819 C C . PRO A 1 115 ? -19.425 -5.789 15.696 1.00 79.62 115 PRO A C 1
ATOM 821 O O . PRO A 1 115 ? -18.371 -5.300 16.103 1.00 79.62 115 PRO A O 1
ATOM 824 N N . ALA A 1 116 ? -19.868 -6.977 16.121 1.00 82.88 116 ALA A N 1
ATOM 825 C CA . ALA A 1 116 ? -19.170 -7.772 17.131 1.00 82.88 116 ALA A CA 1
ATOM 826 C C . ALA A 1 116 ? -17.770 -8.211 16.661 1.00 82.88 116 ALA A C 1
ATOM 828 O O . ALA A 1 116 ? -16.799 -8.120 17.416 1.00 82.88 116 ALA A O 1
ATOM 829 N N . LEU A 1 117 ? -17.652 -8.638 15.400 1.00 85.50 117 LEU A N 1
ATOM 830 C CA . LEU A 1 117 ? -16.381 -9.056 14.810 1.00 85.50 117 LEU A CA 1
ATOM 831 C C . LEU A 1 117 ? -15.471 -7.851 14.540 1.00 85.50 117 LEU A C 1
ATOM 833 O O . LEU A 1 117 ? -14.288 -7.899 14.866 1.00 85.50 117 LEU A O 1
ATOM 837 N N . HIS A 1 118 ? -16.016 -6.752 14.015 1.00 83.00 118 HIS A N 1
ATOM 838 C CA . HIS A 1 118 ? -15.275 -5.516 13.769 1.00 83.00 118 HIS A CA 1
ATOM 839 C C . HIS A 1 118 ? -14.629 -4.973 15.052 1.00 83.00 118 HIS A C 1
ATOM 841 O O . HIS A 1 118 ? -13.431 -4.680 15.075 1.00 83.00 118 HIS A O 1
ATOM 847 N N . GLY A 1 119 ? -15.399 -4.897 16.145 1.00 81.56 119 GLY A N 1
ATOM 848 C CA . GLY A 1 119 ? -14.899 -4.451 17.446 1.00 81.56 119 GLY A CA 1
ATOM 849 C C . GLY A 1 119 ? -13.848 -5.393 18.043 1.00 81.56 119 GLY A C 1
ATOM 850 O O . GLY A 1 119 ? -12.893 -4.944 18.678 1.00 81.56 119 GLY A O 1
ATOM 851 N N . LEU A 1 120 ? -13.972 -6.706 17.826 1.00 85.00 120 LEU A N 1
ATOM 852 C CA . LEU A 1 120 ? -12.939 -7.672 18.205 1.00 85.00 120 LEU A CA 1
ATOM 853 C C . LEU A 1 120 ? -11.640 -7.451 17.417 1.00 85.00 120 LEU A C 1
ATOM 855 O O . LEU A 1 120 ? -10.587 -7.282 18.029 1.00 85.00 120 LEU A O 1
ATOM 859 N N . LEU A 1 121 ? -11.715 -7.396 16.085 1.00 86.88 121 LEU A N 1
ATOM 860 C CA . LEU A 1 121 ? -10.546 -7.246 15.217 1.00 86.88 121 LEU A CA 1
ATOM 861 C C . LEU A 1 121 ? -9.803 -5.928 15.470 1.00 86.88 121 LEU A C 1
ATOM 863 O O . LEU A 1 121 ? -8.578 -5.944 15.571 1.00 86.88 121 LEU A O 1
ATOM 867 N N . ARG A 1 122 ? -10.518 -4.811 15.679 1.00 82.38 122 ARG A N 1
ATOM 868 C CA . ARG A 1 122 ? -9.889 -3.529 16.054 1.00 82.38 122 ARG A CA 1
ATOM 869 C C . ARG A 1 122 ? -9.133 -3.597 17.376 1.00 82.38 122 ARG A C 1
ATOM 871 O O . ARG A 1 122 ? -8.046 -3.040 17.489 1.00 82.38 122 ARG A O 1
ATOM 878 N N . ARG A 1 123 ? -9.686 -4.275 18.387 1.00 81.00 123 ARG A N 1
ATOM 879 C CA . ARG A 1 123 ? -8.988 -4.450 19.671 1.00 81.00 123 ARG A CA 1
ATOM 880 C C . ARG A 1 123 ? -7.715 -5.271 19.494 1.00 81.00 123 ARG A C 1
ATOM 882 O O . ARG A 1 123 ? -6.685 -4.904 20.042 1.00 81.00 123 ARG A O 1
ATOM 889 N N . MET A 1 124 ? -7.769 -6.328 18.682 1.00 82.88 124 MET A N 1
ATOM 890 C CA . MET A 1 124 ? -6.601 -7.166 18.386 1.00 82.88 124 MET A CA 1
ATOM 891 C C . MET A 1 124 ? -5.544 -6.449 17.533 1.00 82.88 124 MET A C 1
ATOM 893 O O . MET A 1 124 ? -4.360 -6.761 17.648 1.00 82.88 124 MET A O 1
ATOM 897 N N . SER A 1 125 ? -5.938 -5.493 16.683 1.00 81.56 125 SER A N 1
ATOM 898 C CA . SER A 1 125 ? -5.005 -4.740 15.836 1.00 81.56 125 SER A CA 1
ATOM 899 C C . SER A 1 125 ? -4.267 -3.619 16.578 1.00 81.56 125 SER A C 1
ATOM 901 O O . SER A 1 125 ? -3.259 -3.118 16.072 1.00 81.56 125 SER A O 1
ATOM 903 N N . MET A 1 126 ? -4.725 -3.213 17.770 1.00 80.88 126 MET A N 1
ATOM 904 C CA . MET A 1 126 ? -4.046 -2.196 18.575 1.00 80.88 126 MET A CA 1
ATOM 905 C C . MET A 1 126 ? -2.703 -2.710 19.105 1.00 80.88 126 MET A C 1
ATOM 907 O O . MET A 1 126 ? -2.632 -3.593 19.956 1.00 80.88 126 MET A O 1
ATOM 911 N N . LYS A 1 127 ? -1.608 -2.095 18.651 1.00 71.31 127 LYS A N 1
ATOM 912 C CA . LYS A 1 127 ? -0.278 -2.309 19.229 1.00 71.31 127 LYS A CA 1
ATOM 913 C C . LYS A 1 127 ? -0.072 -1.342 20.386 1.00 71.31 127 LYS A C 1
ATOM 915 O O . LYS A 1 127 ? 0.193 -0.166 20.158 1.00 71.31 127 LYS A O 1
ATOM 920 N N . THR A 1 128 ? -0.159 -1.836 21.617 1.00 79.94 128 THR A N 1
ATOM 921 C CA . THR A 1 128 ? 0.169 -1.051 22.815 1.00 79.94 128 THR A CA 1
ATOM 922 C C . THR A 1 128 ? 1.242 -1.762 23.636 1.00 79.94 128 THR A C 1
ATOM 924 O O . THR A 1 128 ? 1.322 -2.989 23.642 1.00 79.94 128 THR A O 1
ATOM 927 N N . SER A 1 129 ? 2.095 -0.994 24.315 1.00 80.81 129 SER A N 1
ATOM 928 C CA . SER A 1 129 ? 3.055 -1.533 25.289 1.00 80.81 129 SER A CA 1
ATOM 929 C C . SER A 1 129 ? 2.387 -1.930 26.611 1.00 80.81 129 SER A C 1
ATOM 931 O O . SER A 1 129 ? 3.002 -2.612 27.433 1.00 80.81 129 SER A O 1
ATOM 933 N N . ALA A 1 130 ? 1.134 -1.515 26.823 1.00 79.50 130 ALA A N 1
ATOM 934 C CA . ALA A 1 130 ? 0.357 -1.859 27.999 1.00 79.50 130 ALA A CA 1
ATOM 935 C C . ALA A 1 130 ? 0.054 -3.364 28.004 1.00 79.50 130 ALA A C 1
ATOM 937 O O . ALA A 1 130 ? -0.611 -3.892 27.111 1.00 79.50 130 ALA A O 1
ATOM 938 N N . ARG A 1 131 ? 0.554 -4.053 29.036 1.00 78.38 131 ARG A N 1
ATOM 939 C CA . ARG A 1 131 ? 0.348 -5.499 29.231 1.00 78.38 131 ARG A CA 1
ATOM 940 C C . ARG A 1 131 ? -1.070 -5.838 29.679 1.00 78.38 131 ARG A C 1
ATOM 942 O O . ARG A 1 131 ? -1.565 -6.915 29.375 1.00 78.38 131 ARG A O 1
ATOM 949 N N . ASN A 1 132 ? -1.707 -4.914 30.389 1.00 83.25 132 ASN A N 1
ATOM 950 C CA . ASN A 1 132 ? -3.046 -5.092 30.924 1.00 83.25 132 ASN A CA 1
ATOM 951 C C . ASN A 1 132 ? -4.051 -4.461 29.961 1.00 83.25 132 ASN A C 1
ATOM 953 O O . ASN A 1 132 ? -4.153 -3.239 29.880 1.00 83.25 132 ASN A O 1
ATOM 957 N N . GLN A 1 133 ? -4.764 -5.303 29.217 1.00 83.44 133 GLN A N 1
ATOM 958 C CA . GLN A 1 133 ? -5.806 -4.891 28.282 1.00 83.44 133 GLN A CA 1
ATOM 959 C C . GLN A 1 133 ? -7.095 -5.606 28.667 1.00 83.44 133 GLN A C 1
ATOM 961 O O . GLN A 1 133 ? -7.164 -6.834 28.637 1.00 83.44 133 GLN A O 1
ATOM 966 N N . PHE A 1 134 ? -8.107 -4.834 29.052 1.00 85.88 134 PHE A N 1
ATOM 967 C CA . PHE A 1 134 ? -9.373 -5.369 29.536 1.00 85.88 134 PHE A CA 1
ATOM 968 C C . PHE A 1 134 ? -10.486 -5.076 28.536 1.00 85.88 134 PHE A C 1
ATOM 970 O O . PHE A 1 134 ? -10.625 -3.956 28.044 1.00 85.88 134 PHE A O 1
ATOM 977 N N . ALA A 1 135 ? -11.283 -6.097 28.234 1.00 84.50 135 ALA A N 1
ATOM 978 C CA . ALA A 1 135 ? -12.513 -5.945 27.476 1.00 84.50 135 ALA A CA 1
ATOM 979 C C . ALA A 1 135 ? -13.670 -5.645 28.436 1.00 84.50 135 ALA A C 1
ATOM 981 O O . ALA A 1 135 ? -13.878 -6.377 29.403 1.00 84.50 135 ALA A O 1
ATOM 982 N N . GLY A 1 136 ? -14.440 -4.606 28.131 1.00 88.88 136 GLY A N 1
ATOM 983 C CA . GLY A 1 136 ? -15.625 -4.233 28.892 1.00 88.88 136 GLY A CA 1
ATOM 984 C C . GLY A 1 136 ? -16.545 -3.310 28.101 1.00 88.88 136 GLY A C 1
ATOM 985 O O . GLY A 1 136 ? -16.239 -2.944 26.963 1.00 88.88 136 GLY A O 1
ATOM 986 N N . SER A 1 137 ? -17.673 -2.959 28.704 1.00 90.50 137 SER A N 1
ATOM 987 C CA . SER A 1 137 ? -18.650 -2.005 28.171 1.00 90.50 137 SER A CA 1
ATOM 988 C C . SER A 1 137 ? -18.708 -0.770 29.059 1.00 90.50 137 SER A C 1
ATOM 990 O O . SER A 1 137 ? -18.640 -0.894 30.279 1.00 90.50 137 SER A O 1
ATOM 992 N N . VAL A 1 138 ? -18.865 0.411 28.463 1.00 93.44 138 VAL A N 1
ATOM 993 C CA . VAL A 1 138 ? -19.071 1.649 29.227 1.00 93.44 138 VAL A CA 1
ATOM 994 C C . VAL A 1 138 ? -20.379 1.536 30.012 1.00 93.44 138 VAL A C 1
ATOM 996 O O . VAL A 1 138 ? -21.434 1.339 29.412 1.00 93.44 138 VAL A O 1
ATOM 999 N N . SER A 1 139 ? -20.297 1.628 31.339 1.00 96.00 139 SER A N 1
ATOM 1000 C CA . SER A 1 139 ? -21.446 1.613 32.251 1.00 96.00 139 SER A CA 1
ATOM 1001 C C . SER A 1 139 ? -21.840 3.015 32.716 1.00 96.00 139 SER A C 1
ATOM 1003 O O . SER A 1 139 ? -23.021 3.260 32.946 1.00 96.00 139 SER A O 1
ATOM 1005 N N . ALA A 1 140 ? -20.887 3.950 32.801 1.00 95.94 140 ALA A N 1
ATOM 1006 C CA . ALA A 1 140 ? -21.151 5.346 33.141 1.00 95.94 140 ALA A CA 1
ATOM 1007 C C . ALA A 1 140 ? -20.180 6.304 32.435 1.00 95.94 140 ALA A C 1
ATOM 1009 O O . ALA A 1 140 ? -19.025 5.960 32.174 1.00 95.94 140 ALA A O 1
ATOM 1010 N N . LEU A 1 141 ? -20.655 7.519 32.150 1.00 96.06 141 LEU A N 1
ATOM 1011 C CA . LEU A 1 141 ? -19.865 8.625 31.614 1.00 96.06 141 LEU A CA 1
ATOM 1012 C C . LEU A 1 141 ? -20.273 9.920 32.324 1.00 96.06 141 LEU A C 1
ATOM 1014 O O . LEU A 1 141 ? -21.414 10.363 32.202 1.00 96.06 141 LEU A O 1
ATOM 1018 N N . THR A 1 142 ? -19.320 10.550 33.004 1.00 96.12 142 THR A N 1
ATOM 1019 C CA . THR A 1 142 ? -19.485 11.857 33.644 1.00 96.12 142 THR A CA 1
ATOM 1020 C C . THR A 1 142 ? -18.619 12.875 32.915 1.00 96.12 142 THR A C 1
ATOM 1022 O O . THR A 1 142 ? -17.391 12.834 32.984 1.00 96.12 142 THR A O 1
ATOM 1025 N N . LEU A 1 143 ? -19.254 13.797 32.192 1.00 95.56 143 LEU A N 1
ATOM 1026 C CA . LEU A 1 143 ? -18.562 14.858 31.461 1.00 95.56 143 LEU A CA 1
ATOM 1027 C C . LEU A 1 143 ? -18.316 16.067 32.367 1.00 95.56 143 LEU A C 1
ATOM 1029 O O . LEU A 1 143 ? -19.248 16.606 32.961 1.00 95.56 143 LEU A O 1
ATOM 1033 N N . GLY A 1 144 ? -17.070 16.526 32.423 1.00 92.88 144 GLY A N 1
ATOM 1034 C CA . GLY A 1 144 ? -16.687 17.803 33.015 1.00 92.88 144 GLY A CA 1
ATOM 1035 C C . GLY A 1 144 ? -16.352 18.863 31.956 1.00 92.88 144 GLY A C 1
ATOM 1036 O O . GLY A 1 144 ? -16.495 18.633 30.755 1.00 92.88 144 GLY A O 1
ATOM 1037 N N . PRO A 1 145 ? -15.892 20.053 32.381 1.00 93.06 145 PRO A N 1
ATOM 1038 C CA . PRO A 1 145 ? -15.514 21.128 31.461 1.00 93.06 145 PRO A CA 1
ATOM 1039 C C . PRO A 1 145 ? -14.204 20.849 30.703 1.00 93.06 145 PRO A C 1
ATOM 1041 O O . PRO A 1 145 ? -14.030 21.325 29.585 1.00 93.06 145 PRO A O 1
ATOM 1044 N N . VAL A 1 146 ? -13.284 20.080 31.299 1.00 94.44 146 VAL A N 1
ATOM 1045 C CA . VAL A 1 146 ? -11.968 19.744 30.715 1.00 94.44 146 VAL A CA 1
ATOM 1046 C C . VAL A 1 146 ? -11.742 18.236 30.688 1.00 94.44 146 VAL A C 1
ATOM 1048 O O . VAL A 1 146 ? -11.307 17.696 29.671 1.00 94.44 146 VAL A O 1
ATOM 1051 N N . SER A 1 147 ? -12.125 17.535 31.754 1.00 95.12 147 SER A N 1
ATOM 1052 C CA . SER A 1 147 ? -11.956 16.086 31.902 1.00 95.12 147 SER A CA 1
ATOM 1053 C C . SER A 1 147 ? -13.297 15.365 31.947 1.00 95.12 147 SER A C 1
ATOM 1055 O O . SER A 1 147 ? -14.282 15.922 32.420 1.00 95.12 147 SER A O 1
ATOM 1057 N N . ALA A 1 148 ? -13.309 14.127 31.477 1.00 96.38 148 ALA A N 1
ATOM 1058 C CA . ALA A 1 148 ? -14.425 13.204 31.554 1.00 96.38 148 ALA A CA 1
ATOM 1059 C C . ALA A 1 148 ? -13.994 11.951 32.314 1.00 96.38 148 ALA A C 1
ATOM 1061 O O . ALA A 1 148 ? -12.859 11.491 32.169 1.00 96.38 148 ALA A O 1
ATOM 1062 N N . GLU A 1 149 ? -14.902 11.403 33.106 1.00 97.06 149 GLU A N 1
ATOM 1063 C CA . GLU A 1 149 ? -14.715 10.151 33.827 1.00 97.06 149 GLU A CA 1
ATOM 1064 C C . GLU A 1 149 ? -15.604 9.075 33.201 1.00 97.06 149 GLU A C 1
ATOM 1066 O O . GLU A 1 149 ? -16.795 9.290 32.984 1.00 97.06 149 GLU A O 1
ATOM 1071 N N . VAL A 1 150 ? -15.006 7.937 32.857 1.00 96.44 150 VAL A N 1
ATOM 1072 C CA . VAL A 1 150 ? -15.666 6.809 32.196 1.00 96.44 150 VAL A CA 1
ATOM 1073 C C . VAL A 1 150 ? -15.518 5.583 33.077 1.00 96.44 150 VAL A C 1
ATOM 1075 O O . VAL A 1 150 ? -14.395 5.165 33.359 1.00 96.44 150 VAL A O 1
ATOM 1078 N N . THR A 1 151 ? -16.635 4.974 33.456 1.00 96.25 151 THR A N 1
ATOM 1079 C CA . THR A 1 151 ? -16.658 3.680 34.144 1.00 96.25 151 THR A CA 1
ATOM 1080 C C . THR A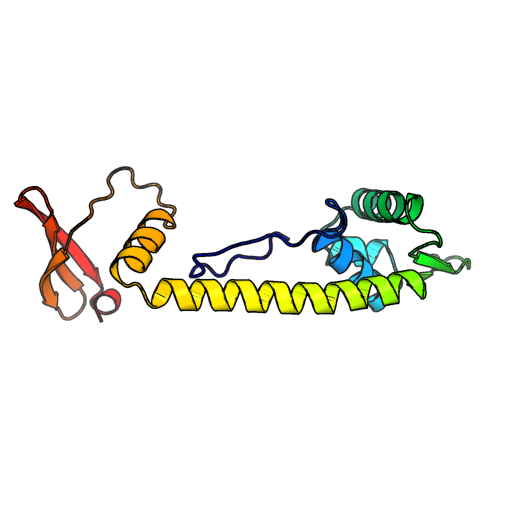 1 151 ? -16.954 2.578 33.136 1.00 96.25 151 THR A C 1
ATOM 1082 O O . THR A 1 151 ? -17.857 2.694 32.305 1.00 96.25 151 THR A O 1
ATOM 1085 N N . ILE A 1 152 ? -16.163 1.511 33.187 1.00 95.94 152 ILE A N 1
ATOM 1086 C CA . ILE A 1 152 ? -16.226 0.357 32.295 1.00 95.94 152 ILE A CA 1
ATOM 1087 C C . ILE A 1 152 ? -16.517 -0.881 33.139 1.00 95.94 152 ILE A C 1
ATOM 1089 O O . ILE A 1 152 ? -15.707 -1.260 33.985 1.00 95.94 152 ILE A O 1
ATOM 1093 N N . ALA A 1 153 ? -17.633 -1.549 32.862 1.00 95.69 153 ALA A N 1
ATOM 1094 C CA . ALA A 1 153 ? -17.955 -2.846 33.438 1.00 95.69 153 ALA A CA 1
ATOM 1095 C C . ALA A 1 153 ? -17.207 -3.962 32.696 1.00 95.69 153 ALA A C 1
ATOM 1097 O O . ALA A 1 153 ? -17.246 -4.053 31.463 1.00 95.69 153 ALA A O 1
ATOM 1098 N N . LEU A 1 154 ? -16.527 -4.824 33.449 1.00 93.88 154 LEU A N 1
ATOM 1099 C CA . LEU A 1 154 ? -15.818 -5.992 32.934 1.00 93.88 154 LEU A CA 1
ATOM 1100 C C . LEU A 1 154 ? -16.705 -7.239 32.993 1.00 93.88 154 LEU A C 1
ATOM 1102 O O . LEU A 1 154 ? -17.541 -7.385 33.882 1.00 93.88 154 LEU A O 1
ATOM 1106 N N . ALA A 1 155 ? -16.449 -8.207 32.110 1.00 86.12 155 ALA A N 1
ATOM 1107 C CA . ALA A 1 155 ? -17.198 -9.470 32.079 1.00 86.12 155 ALA A CA 1
ATOM 1108 C C . ALA A 1 155 ? -17.133 -10.275 33.399 1.00 86.12 155 ALA A C 1
ATOM 1110 O O . ALA A 1 155 ? -18.016 -11.080 33.668 1.00 86.12 155 ALA A O 1
ATOM 1111 N N . GLY A 1 156 ? -16.103 -10.053 34.227 1.00 86.62 156 GLY A N 1
ATOM 1112 C CA . GLY A 1 156 ? -15.933 -10.694 35.537 1.00 86.62 156 GLY A CA 1
ATOM 1113 C C . GLY A 1 156 ? -16.603 -9.965 36.709 1.00 86.62 156 GLY A C 1
ATOM 1114 O O . GLY A 1 156 ? -16.298 -10.285 37.853 1.00 86.62 156 GLY A O 1
ATOM 1115 N N . GLY A 1 157 ? -17.443 -8.957 36.449 1.00 90.00 157 GLY A N 1
ATOM 1116 C CA . GLY A 1 157 ? -18.147 -8.181 37.480 1.00 90.00 157 GLY A CA 1
ATOM 1117 C C . GLY A 1 157 ? -17.323 -7.072 38.144 1.00 90.00 157 GLY A C 1
ATOM 1118 O O . GLY A 1 157 ? -17.853 -6.334 38.965 1.00 90.00 157 GLY A O 1
ATOM 1119 N N . GLY A 1 158 ? -16.042 -6.932 37.793 1.00 93.75 158 GLY A N 1
ATOM 1120 C CA . GLY A 1 158 ? -15.230 -5.783 38.197 1.00 93.75 158 GLY A CA 1
ATOM 1121 C C . GLY A 1 158 ? -15.542 -4.536 37.369 1.00 93.75 158 GLY A C 1
ATOM 1122 O O . GLY A 1 158 ? -16.002 -4.639 36.231 1.00 93.75 158 GLY A O 1
ATOM 1123 N N . GLU A 1 159 ? -15.221 -3.365 37.911 1.00 96.31 159 GLU A N 1
ATOM 1124 C CA . GLU A 1 159 ? -15.322 -2.084 37.210 1.00 96.31 159 GLU A CA 1
ATOM 1125 C C . GLU A 1 159 ? -13.952 -1.408 37.112 1.00 96.31 159 GLU A C 1
ATOM 1127 O O . GLU A 1 159 ? -13.121 -1.510 38.016 1.00 96.31 159 GLU A O 1
ATOM 1132 N N . ILE A 1 160 ? -13.709 -0.719 35.997 1.00 95.75 160 ILE A N 1
ATOM 1133 C CA . ILE A 1 160 ? -12.544 0.148 35.799 1.00 95.75 160 ILE A CA 1
ATOM 1134 C C . ILE A 1 160 ? -13.048 1.559 35.538 1.00 95.75 160 ILE A C 1
ATOM 1136 O O . ILE A 1 160 ? -13.782 1.776 34.578 1.00 95.75 160 ILE A O 1
ATOM 1140 N N . THR A 1 161 ? -12.590 2.520 36.333 1.00 96.06 161 THR A N 1
ATOM 1141 C CA . THR A 1 161 ? -12.841 3.942 36.091 1.00 96.06 161 THR A CA 1
ATOM 1142 C C . THR A 1 161 ? -11.595 4.601 35.511 1.00 96.06 161 THR A C 1
ATOM 1144 O O . THR A 1 161 ? -10.493 4.436 36.034 1.00 96.06 161 THR A O 1
ATOM 1147 N N . ALA A 1 162 ? -11.761 5.329 34.409 1.00 94.19 162 ALA A N 1
ATOM 1148 C CA . ALA A 1 162 ? -10.692 6.027 33.710 1.00 94.19 162 ALA A CA 1
ATOM 1149 C C . ALA A 1 162 ? -11.058 7.497 33.492 1.00 94.19 162 ALA A C 1
ATOM 1151 O O . ALA A 1 162 ? -12.189 7.822 33.137 1.00 94.19 162 ALA A O 1
ATOM 1152 N N . THR A 1 163 ? -10.079 8.387 33.644 1.00 95.75 163 THR A N 1
ATOM 1153 C CA . THR A 1 163 ? -10.226 9.806 33.305 1.00 95.75 163 THR A CA 1
ATOM 1154 C C . THR A 1 163 ? -9.584 10.087 31.951 1.00 95.75 163 THR A C 1
ATOM 1156 O O . THR A 1 163 ? -8.459 9.666 31.684 1.00 95.75 163 THR A O 1
ATOM 1159 N N . MET A 1 164 ? -10.283 10.826 31.098 1.00 94.44 164 MET A N 1
ATOM 1160 C CA . MET A 1 164 ? -9.791 11.286 29.799 1.00 94.44 164 MET A CA 1
ATOM 1161 C C . MET A 1 164 ? -10.184 12.743 29.560 1.00 94.44 164 MET A C 1
ATOM 1163 O O . MET A 1 164 ? -10.894 13.344 30.363 1.00 94.44 164 MET A O 1
ATOM 1167 N N . THR A 1 165 ? -9.715 13.351 28.472 1.00 96.19 165 THR A N 1
ATOM 1168 C CA . THR A 1 165 ? -10.157 14.705 28.120 1.00 96.19 165 THR A CA 1
ATOM 1169 C C . THR A 1 165 ? -11.609 14.679 27.650 1.00 96.19 165 THR A C 1
ATOM 1171 O O . THR A 1 165 ? -12.055 13.742 26.992 1.00 96.19 165 THR A O 1
ATOM 1174 N N . SER A 1 166 ? -12.349 15.749 27.930 1.00 92.88 166 SER A N 1
ATOM 1175 C CA . SER A 1 166 ? -13.748 15.874 27.495 1.00 92.88 166 SER A CA 1
ATOM 1176 C C . SER A 1 166 ? -13.885 15.914 25.974 1.00 92.88 166 SER A C 1
ATOM 1178 O O . SER A 1 166 ? -14.923 15.539 25.446 1.00 92.88 166 SER A O 1
ATOM 1180 N N . ALA A 1 167 ? -12.837 16.344 25.264 1.00 92.62 167 ALA A N 1
ATOM 1181 C CA . ALA A 1 167 ? -12.788 16.310 23.806 1.00 92.62 167 ALA A CA 1
ATOM 1182 C C . ALA A 1 167 ? -12.687 14.882 23.246 1.00 92.62 167 ALA A C 1
ATOM 1184 O O . ALA A 1 167 ? -13.209 14.631 22.172 1.00 92.62 167 ALA A O 1
ATOM 1185 N N . ALA A 1 168 ? -12.035 13.958 23.960 1.00 86.31 168 ALA A N 1
ATOM 1186 C CA . ALA A 1 168 ? -11.898 12.565 23.532 1.00 86.31 168 ALA A CA 1
ATOM 1187 C C . ALA A 1 168 ? -13.143 11.711 23.833 1.00 86.31 168 ALA A C 1
ATOM 1189 O O . ALA A 1 168 ? -13.305 10.645 23.248 1.00 86.31 168 ALA A O 1
ATOM 1190 N N . ALA A 1 169 ? -14.000 12.164 24.752 1.00 85.94 169 ALA A N 1
ATOM 1191 C CA . ALA A 1 169 ? -15.233 11.477 25.136 1.00 85.94 169 ALA A CA 1
ATOM 1192 C C . ALA A 1 169 ? -16.455 11.845 24.263 1.00 85.94 169 ALA A C 1
ATOM 1194 O O . ALA A 1 169 ? -17.542 11.324 24.508 1.00 85.94 169 ALA A O 1
ATOM 1195 N N . ARG A 1 170 ? -16.295 12.762 23.300 1.00 76.56 170 ARG A N 1
ATOM 1196 C CA . ARG A 1 170 ? -17.330 13.218 22.356 1.00 76.56 170 ARG A CA 1
ATOM 1197 C C . ARG A 1 170 ? -17.123 12.581 20.990 1.00 76.56 170 ARG A C 1
ATOM 1199 O O . ARG A 1 170 ? -18.151 12.299 20.341 1.00 76.56 170 ARG A O 1
#

Nearest PDB structures (foldseek):
  1b9m-assembly1_A  TM=4.512E-01  e=4.889E-08  Escherichia coli
  2ijl-assembly1_A  TM=8.127E-01  e=2.584E-04  Agrobacterium fabrum str. C58
  1gut-assembly1_C  TM=9.061E-01  e=5.473E-03  Clostridium pasteurianum
  1h9m-assembly1_A  TM=9.580E-01  e=1.107E-02  Azotobacter vinelandii
  1h9s-assembly1_B  TM=9.329E-01  e=4.029E-02  Escherichia coli

Sequence (170 aa):
MKASADPGSLVGGELRLAGRLDARFFALLEAIGATGSITRAARTAGLSYKGAWLLLESAGNLAAAPLVASASGGAGGGRSELTDAARALLEAWRTVHAEHRAFLLAQDARLATLPALHGLLRRMSMKTSARNQFAGSVSALTLGPVSAEVTIALAGGGEITATMTSAAAR

Secondary structure (DSSP, 8-state):
------TT-S------BTTTB-HHHHHHHHHHHHHS-HHHHHHHTT--HHHHHHHHHHHHTTSSS-SEEEE--STT--EEEE-HHHHHHHHHHHHHHHHHHHHHHHHHHHHHT-HHHHHHHHHHH---S-S----EEEEEEEE-SSEEEEEEEETTS-EEEEEEETTTT-